Protein AF-A0A0P8CI02-F1 (afdb_monomer)

Radius of gyration: 18.53 Å; Cα contacts (8 Å, |Δi|>4): 126; chains: 1; bounding box: 58×25×42 Å

pLDDT: mean 73.75, std 12.52, range [44.66, 88.44]

Foldseek 3Di:
DLEPPQQPPQDPVPRHRPADLLRSLCVPPAPVVVVVLVCLVVDPADDDDDDDDTSVVVNVQLEEEAEYQADDPSNVVSNVVSVVVVCVVPVPHHYHYDYNDDPPPDP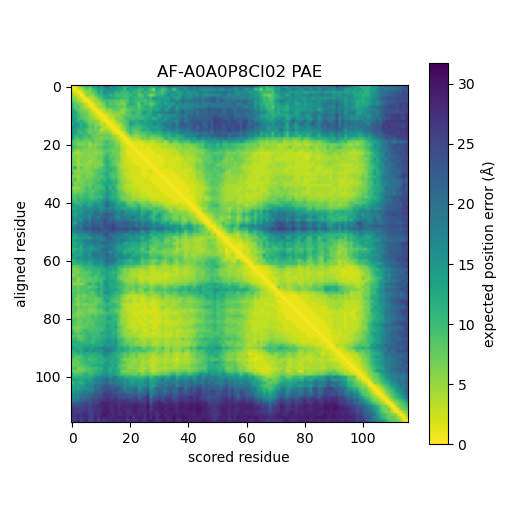PPPDDDDDD

Nearest PDB structures (foldseek):
  6xxy-assembly1_B  TM=5.209E-01  e=8.489E-01  Haemophilus influenzae Rd KW20
  3u1h-assembly1_B  TM=6.397E-01  e=1.457E+00  Bacillus sp. (in: firmicutes)
  3u1h-assembly1_A  TM=6.370E-01  e=1.784E+00  Bacillus sp. (in: firmicutes)
  1dpz-assembly1_B  TM=5.043E-01  e=9.717E-01  Thermus thermophilus HB8
  7ce3-assembly1_C  TM=5.414E-01  e=6.017E+00  Homo sapiens

Mean predicted aligned error: 11.39 Å

Sequence (116 aa):
NKSAAGLDKPNPRTGLPQQTPGDWALKQIYKKTKVRISALASAAGTTGTGKVPTIAQIRGFRQLRFLIDMDSPAIRAAVYA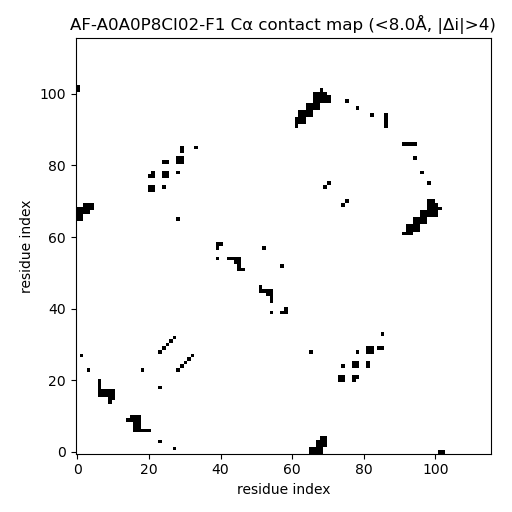EIAKLKTENPGWSFSADFGVTISLPPVRGDDPEQE

Solvent-accessible surface area (backbone atoms only — not comparable to full-atom values): 7147 Å² total; per-residue (Å²): 128,49,80,55,80,66,40,85,44,50,32,93,90,73,71,42,57,76,46,52,52,53,58,47,23,45,50,64,52,37,52,48,44,54,52,50,54,52,47,60,72,67,56,88,76,74,87,73,97,68,95,66,74,51,61,74,58,52,70,64,60,40,67,46,76,45,45,23,43,56,75,42,74,62,41,52,53,30,40,52,55,36,48,52,54,49,36,72,78,33,79,83,43,49,79,46,78,48,61,53,48,72,83,74,72,73,76,79,81,74,82,83,77,81,88,129

Organism: NCBI:txid1392998

Structure (mmCIF, N/CA/C/O backbone):
data_AF-A0A0P8CI02-F1
#
_entry.id   AF-A0A0P8CI02-F1
#
loop_
_atom_site.group_PDB
_atom_site.id
_atom_site.type_symbol
_atom_site.label_atom_id
_atom_site.label_alt_id
_atom_site.label_comp_id
_atom_site.label_asym_id
_atom_site.label_entity_id
_atom_site.label_seq_id
_atom_site.pdbx_PDB_ins_code
_atom_site.Cartn_x
_atom_site.Cartn_y
_atom_site.Cartn_z
_atom_site.occupancy
_atom_site.B_iso_or_equiv
_atom_site.auth_seq_id
_atom_site.auth_comp_id
_atom_site.auth_asym_id
_atom_site.auth_atom_id
_atom_site.pdbx_PDB_model_num
ATOM 1 N N . ASN A 1 1 ? -8.838 -2.814 -7.326 1.00 54.34 1 ASN A N 1
ATOM 2 C CA . ASN A 1 1 ? -7.631 -3.444 -7.896 1.00 54.34 1 ASN A CA 1
ATOM 3 C C . ASN A 1 1 ? -6.509 -2.411 -7.960 1.00 54.34 1 ASN A C 1
ATOM 5 O O . ASN A 1 1 ? -6.818 -1.254 -8.237 1.00 54.34 1 ASN A O 1
ATOM 9 N N . LYS A 1 2 ? -5.252 -2.754 -7.647 1.00 59.62 2 LYS A N 1
ATOM 10 C CA . LYS A 1 2 ? -4.121 -1.848 -7.909 1.00 59.62 2 LYS A CA 1
ATOM 11 C C . LYS A 1 2 ? -3.603 -2.166 -9.303 1.00 59.62 2 LYS A C 1
ATOM 13 O O . LYS A 1 2 ? -2.954 -3.186 -9.467 1.00 59.62 2 LYS A O 1
ATOM 18 N N . SER A 1 3 ? -3.901 -1.297 -10.269 1.00 60.47 3 SER A N 1
ATOM 19 C CA . SER A 1 3 ? -3.378 -1.474 -11.620 1.00 60.47 3 SER A CA 1
ATOM 20 C C . SER A 1 3 ? -1.926 -0.991 -11.715 1.00 60.47 3 SER A C 1
ATOM 22 O O . SER A 1 3 ? -1.596 0.134 -11.320 1.00 60.47 3 SER A O 1
ATOM 24 N N . ALA A 1 4 ? -1.073 -1.883 -12.191 1.00 58.91 4 ALA A N 1
ATOM 25 C CA . ALA A 1 4 ? 0.297 -1.682 -12.636 1.00 58.91 4 ALA A CA 1
ATOM 26 C C . ALA A 1 4 ? 0.386 -1.736 -14.176 1.00 58.91 4 ALA A C 1
ATOM 28 O O . ALA A 1 4 ? 1.455 -1.500 -14.736 1.00 58.91 4 ALA A O 1
ATOM 29 N N . ALA A 1 5 ? -0.727 -2.003 -14.874 1.00 55.22 5 ALA A N 1
ATOM 30 C CA . ALA A 1 5 ? -0.799 -1.940 -16.327 1.00 55.22 5 ALA A CA 1
ATOM 31 C C . ALA A 1 5 ? -0.323 -0.576 -16.859 1.00 55.22 5 ALA A C 1
ATOM 33 O O . ALA A 1 5 ? -0.778 0.484 -16.425 1.00 55.22 5 ALA A O 1
ATOM 34 N N . GLY A 1 6 ? 0.591 -0.607 -17.832 1.00 56.34 6 GLY A N 1
ATOM 35 C CA . GLY A 1 6 ? 1.112 0.593 -18.488 1.00 56.34 6 GLY A CA 1
ATOM 36 C C . GLY A 1 6 ? 2.352 1.219 -17.847 1.00 56.34 6 GLY A C 1
ATOM 37 O O . GLY A 1 6 ? 2.770 2.269 -18.322 1.00 56.34 6 GLY A O 1
ATOM 38 N N . LEU A 1 7 ? 2.969 0.591 -16.836 1.00 59.88 7 LEU A N 1
ATOM 39 C CA . LEU A 1 7 ? 4.297 1.000 -16.345 1.00 59.88 7 LEU A CA 1
ATOM 40 C C . LEU A 1 7 ? 5.36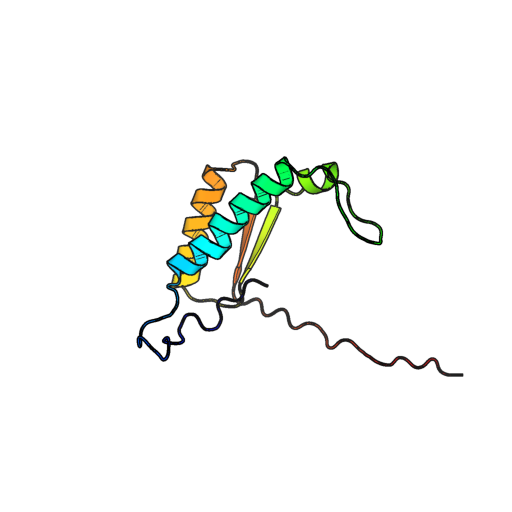8 0.957 -17.444 1.00 59.88 7 LEU A C 1
ATOM 42 O O . LEU A 1 7 ? 6.236 1.824 -17.490 1.00 59.88 7 LEU A O 1
ATOM 46 N N . ASP A 1 8 ? 5.246 0.003 -18.367 1.00 60.78 8 ASP A N 1
ATOM 47 C CA . ASP A 1 8 ? 6.161 -0.169 -19.497 1.00 60.78 8 ASP A CA 1
ATOM 48 C C . ASP A 1 8 ? 5.857 0.774 -20.674 1.00 60.78 8 ASP A C 1
ATOM 50 O O . ASP A 1 8 ? 6.564 0.747 -21.679 1.00 60.78 8 ASP A O 1
ATOM 54 N N . LYS A 1 9 ? 4.806 1.610 -20.591 1.00 60.94 9 LYS A N 1
ATOM 55 C CA . LYS A 1 9 ? 4.515 2.593 -21.642 1.00 60.94 9 LYS A CA 1
ATOM 56 C C . LYS A 1 9 ? 5.478 3.778 -21.501 1.00 60.94 9 LYS A C 1
ATOM 58 O O . LYS A 1 9 ? 5.416 4.489 -20.491 1.00 60.94 9 LYS A O 1
ATOM 63 N N . PRO A 1 10 ? 6.350 4.029 -22.494 1.00 58.75 10 PRO A N 1
ATOM 64 C CA . PRO A 1 10 ? 7.217 5.193 -22.468 1.00 58.75 10 PRO A CA 1
ATOM 65 C C . PRO A 1 10 ? 6.374 6.465 -22.576 1.00 58.75 10 PRO A C 1
ATOM 67 O O . PRO A 1 10 ? 5.416 6.540 -23.349 1.00 58.75 10 PRO A O 1
ATOM 70 N N . ASN A 1 11 ? 6.724 7.478 -21.787 1.00 57.84 11 ASN A N 1
ATOM 71 C CA . ASN A 1 11 ? 6.086 8.782 -21.862 1.00 57.84 11 ASN A CA 1
ATOM 72 C C . ASN A 1 11 ? 6.357 9.387 -23.254 1.00 57.84 11 ASN A C 1
ATOM 74 O O . ASN A 1 11 ? 7.528 9.556 -23.610 1.00 57.84 11 ASN A O 1
ATOM 78 N N . PRO A 1 12 ? 5.319 9.772 -24.022 1.00 59.47 12 PRO A N 1
ATOM 79 C CA . PRO A 1 12 ? 5.479 10.273 -25.389 1.00 59.47 12 PRO A CA 1
ATOM 80 C C . PRO A 1 12 ? 6.334 11.546 -25.485 1.00 59.47 12 PRO A C 1
ATOM 82 O O . PRO A 1 12 ? 6.822 11.876 -26.559 1.00 59.47 12 PRO A O 1
ATOM 85 N N . ARG A 1 13 ? 6.542 12.259 -24.370 1.00 58.66 13 ARG A N 1
ATOM 86 C CA . ARG A 1 13 ? 7.355 13.480 -24.303 1.00 58.66 13 ARG A CA 1
ATOM 87 C C . ARG A 1 13 ? 8.818 13.249 -23.926 1.00 58.66 13 ARG A C 1
ATOM 89 O O . ARG A 1 13 ? 9.636 14.117 -24.202 1.00 58.66 13 ARG A O 1
ATOM 96 N N . THR A 1 14 ? 9.145 12.152 -23.240 1.00 65.06 14 THR A N 1
ATOM 97 C CA . THR A 1 14 ? 10.496 11.922 -22.685 1.00 65.06 14 THR A CA 1
ATOM 98 C C . THR A 1 14 ? 11.123 10.595 -23.102 1.00 65.06 14 THR A C 1
ATOM 100 O O . THR A 1 14 ? 12.303 10.393 -22.841 1.00 65.06 14 THR A O 1
ATOM 103 N N . GLY A 1 15 ? 10.366 9.677 -23.714 1.00 60.22 15 GLY A N 1
ATOM 104 C CA . GLY A 1 15 ? 10.846 8.357 -24.145 1.00 60.22 15 GLY A CA 1
ATOM 105 C C . GLY A 1 15 ? 11.177 7.385 -23.005 1.00 60.22 15 GLY A C 1
ATOM 106 O O . GLY A 1 15 ? 11.516 6.235 -23.264 1.00 60.22 15 GLY A O 1
ATOM 107 N N . LEU A 1 16 ? 11.061 7.820 -21.748 1.00 59.66 16 LEU A N 1
ATOM 108 C CA . LEU A 1 16 ? 11.354 7.027 -20.555 1.00 59.66 16 LEU A CA 1
ATOM 109 C C . LEU A 1 16 ? 10.069 6.435 -19.956 1.00 59.66 16 LEU A C 1
ATOM 111 O O . LEU A 1 16 ? 8.999 7.039 -20.110 1.00 59.66 16 LEU A O 1
ATOM 115 N N . PRO A 1 17 ? 10.149 5.302 -19.229 1.00 62.03 17 PRO A N 1
ATOM 116 C CA . PRO A 1 17 ? 9.021 4.789 -18.460 1.00 62.03 17 PRO A CA 1
ATOM 117 C C . PRO A 1 17 ? 8.525 5.872 -17.502 1.00 62.03 17 PRO A C 1
ATOM 119 O O . PRO A 1 17 ? 9.315 6.479 -16.777 1.00 62.03 17 PRO A O 1
ATOM 122 N N . GLN A 1 18 ? 7.217 6.132 -17.486 1.00 64.75 18 GLN A N 1
ATOM 123 C CA . GLN A 1 18 ? 6.658 7.204 -16.657 1.00 64.75 18 GLN A CA 1
ATOM 124 C C . GLN A 1 18 ? 6.807 6.928 -15.150 1.00 64.75 18 GLN A C 1
ATOM 126 O O . GLN A 1 18 ? 6.755 7.856 -14.341 1.00 64.75 18 GLN A O 1
ATOM 131 N N . GLN A 1 19 ? 6.993 5.662 -14.768 1.00 72.06 19 GLN A N 1
ATOM 132 C CA . GLN A 1 19 ? 7.243 5.243 -13.396 1.00 72.06 19 GLN A CA 1
ATOM 133 C C . GLN A 1 19 ? 7.963 3.885 -13.383 1.00 72.06 19 GLN A C 1
ATOM 135 O O . GLN A 1 19 ? 7.597 2.988 -14.136 1.00 72.06 19 GLN A O 1
ATOM 140 N N . THR A 1 20 ? 8.967 3.713 -12.517 1.00 80.25 20 THR A N 1
ATOM 141 C CA . THR A 1 20 ? 9.632 2.411 -12.347 1.00 80.25 20 THR A CA 1
ATOM 142 C C . THR A 1 20 ? 8.776 1.453 -11.501 1.00 80.25 20 THR A C 1
ATOM 144 O O . THR A 1 20 ? 7.972 1.906 -10.677 1.00 80.25 20 THR A O 1
ATOM 147 N N . PRO A 1 21 ? 8.968 0.126 -11.617 1.00 78.19 21 PRO A N 1
ATOM 148 C CA . PRO A 1 21 ? 8.341 -0.851 -10.724 1.00 78.19 21 PRO A CA 1
ATOM 149 C C . PRO A 1 21 ? 8.544 -0.547 -9.232 1.00 78.19 21 PRO A C 1
ATOM 151 O O . PRO A 1 21 ? 7.613 -0.673 -8.433 1.00 78.19 21 PRO A O 1
ATOM 154 N N . GLY A 1 22 ? 9.745 -0.082 -8.866 1.00 79.62 22 GLY A N 1
ATOM 155 C CA . GLY A 1 22 ? 10.084 0.333 -7.505 1.00 79.62 22 GLY A CA 1
ATOM 156 C C . GLY A 1 22 ? 9.292 1.558 -7.048 1.00 79.62 22 GLY A C 1
ATOM 157 O O . GLY A 1 22 ? 8.676 1.533 -5.983 1.00 79.62 22 GLY A O 1
ATOM 158 N N . ASP A 1 23 ? 9.225 2.603 -7.875 1.00 82.00 23 ASP A N 1
ATOM 159 C CA . ASP A 1 23 ? 8.463 3.818 -7.564 1.00 82.00 23 ASP A CA 1
ATOM 160 C C . ASP A 1 23 ? 6.963 3.549 -7.448 1.00 82.00 23 ASP A C 1
ATOM 162 O O . ASP A 1 23 ? 6.264 4.143 -6.616 1.00 82.00 23 ASP A O 1
ATOM 166 N N . TRP A 1 24 ? 6.447 2.653 -8.290 1.00 84.81 24 TRP A N 1
ATOM 167 C CA . TRP A 1 24 ? 5.061 2.218 -8.214 1.00 84.81 24 TRP A CA 1
ATOM 168 C C . TRP A 1 24 ? 4.796 1.476 -6.907 1.00 84.81 24 TRP A C 1
ATOM 170 O O . TRP A 1 24 ? 3.851 1.836 -6.198 1.00 84.81 24 TRP A O 1
ATOM 180 N N . ALA A 1 25 ? 5.650 0.516 -6.535 1.00 83.88 25 ALA A N 1
ATOM 181 C CA . ALA A 1 25 ? 5.518 -0.231 -5.287 1.00 83.88 25 ALA A CA 1
ATOM 182 C C . ALA A 1 25 ? 5.608 0.698 -4.066 1.00 83.88 25 ALA A C 1
ATOM 184 O O . ALA A 1 25 ? 4.729 0.664 -3.204 1.00 83.88 25 ALA A O 1
ATOM 185 N N . LEU A 1 26 ? 6.576 1.616 -4.034 1.00 82.81 26 LEU A N 1
ATOM 186 C CA . LEU A 1 26 ? 6.712 2.610 -2.968 1.00 82.81 26 LEU A CA 1
ATOM 187 C C . LEU A 1 26 ? 5.441 3.459 -2.823 1.00 82.81 26 LEU A C 1
ATOM 189 O O . LEU A 1 26 ? 4.934 3.680 -1.720 1.00 82.81 26 LEU A O 1
ATOM 193 N N . LYS A 1 27 ? 4.893 3.951 -3.939 1.00 84.69 27 LYS A N 1
ATOM 194 C CA . LYS A 1 27 ? 3.706 4.814 -3.918 1.00 84.69 27 LYS A CA 1
ATOM 195 C C . LYS A 1 27 ? 2.446 4.036 -3.546 1.00 84.69 27 LYS A C 1
ATOM 197 O O . LYS A 1 27 ? 1.641 4.506 -2.739 1.00 84.69 27 LYS A O 1
ATOM 202 N N . GLN A 1 28 ? 2.240 2.872 -4.155 1.00 84.25 28 GLN A N 1
ATOM 203 C CA . GLN A 1 28 ? 0.994 2.125 -4.036 1.00 84.25 28 GLN A CA 1
ATOM 204 C C . GLN A 1 28 ? 0.957 1.234 -2.802 1.00 84.25 28 GLN A C 1
ATOM 206 O O . GLN A 1 28 ? -0.106 1.138 -2.190 1.00 84.25 28 GLN A O 1
ATOM 211 N N . ILE A 1 29 ? 2.061 0.586 -2.451 1.00 87.56 29 ILE A N 1
ATOM 212 C CA . ILE A 1 29 ? 2.139 -0.319 -1.308 1.00 87.56 29 ILE A CA 1
ATOM 213 C C . ILE A 1 29 ? 2.498 0.489 -0.074 1.00 87.56 29 ILE A C 1
ATOM 215 O O . ILE A 1 29 ? 1.643 0.657 0.785 1.00 87.56 29 ILE A O 1
ATOM 219 N N . TYR A 1 30 ? 3.684 1.086 -0.005 1.00 87.12 30 TYR A N 1
ATOM 220 C CA . TYR A 1 30 ? 4.155 1.706 1.233 1.00 87.12 30 TYR A CA 1
ATOM 221 C C . TYR A 1 30 ? 3.414 3.004 1.593 1.00 87.12 30 TYR A C 1
ATOM 223 O O . TYR A 1 30 ? 2.671 3.043 2.578 1.00 87.12 30 TYR A O 1
ATOM 231 N N . LYS A 1 31 ? 3.530 4.060 0.772 1.00 87.56 31 LYS A N 1
ATOM 232 C CA . LYS A 1 31 ? 2.992 5.399 1.099 1.00 87.56 31 LYS A CA 1
ATOM 233 C C . LYS A 1 31 ? 1.483 5.381 1.341 1.00 87.56 31 LYS A C 1
ATOM 235 O O . LYS A 1 31 ? 1.010 5.882 2.358 1.00 87.56 31 LYS A O 1
ATOM 240 N N . LYS A 1 32 ? 0.710 4.776 0.431 1.00 86.25 32 LYS A N 1
ATOM 241 C CA . LYS A 1 32 ? -0.752 4.685 0.586 1.00 86.25 32 LYS A CA 1
ATOM 242 C C . LYS A 1 32 ? -1.164 3.865 1.803 1.00 86.25 32 LYS A C 1
ATOM 244 O O . LYS A 1 32 ? -2.148 4.217 2.447 1.00 86.25 32 LYS A O 1
ATOM 249 N N . THR A 1 33 ? -0.453 2.785 2.113 1.00 86.12 33 THR A N 1
ATOM 250 C CA . THR A 1 33 ? -0.791 1.957 3.276 1.00 86.12 33 THR A CA 1
ATOM 251 C C . THR A 1 33 ? -0.504 2.694 4.571 1.00 86.12 33 THR A C 1
ATOM 253 O O . THR A 1 33 ? -1.371 2.727 5.435 1.00 86.12 33 THR A O 1
ATOM 256 N N . LYS A 1 34 ? 0.626 3.400 4.665 1.00 86.69 34 LYS A N 1
ATOM 257 C CA . LYS A 1 34 ? 0.946 4.254 5.814 1.00 86.69 34 LYS A CA 1
ATOM 258 C C . LYS A 1 34 ? -0.129 5.314 6.069 1.00 86.69 34 LYS A C 1
ATOM 260 O O . LYS A 1 34 ? -0.598 5.458 7.195 1.00 86.69 34 LYS A O 1
ATOM 265 N N . VAL A 1 35 ? -0.584 5.993 5.013 1.00 86.50 35 VAL A N 1
ATOM 266 C CA . VAL A 1 35 ? -1.684 6.969 5.109 1.00 86.50 35 VAL A CA 1
ATOM 267 C C . VAL A 1 35 ? -2.983 6.304 5.567 1.00 86.50 35 VAL A C 1
ATOM 269 O O . VAL A 1 35 ? -3.658 6.846 6.432 1.00 86.50 35 VAL A O 1
ATOM 272 N N . ARG A 1 36 ? -3.326 5.120 5.044 1.00 83.81 36 ARG A N 1
ATOM 273 C CA . ARG A 1 36 ? -4.539 4.385 5.448 1.00 83.81 36 ARG A CA 1
ATOM 274 C C . ARG A 1 36 ? -4.499 3.932 6.904 1.00 83.81 36 ARG A C 1
ATOM 276 O O . ARG A 1 36 ? -5.505 4.067 7.587 1.00 83.81 36 ARG A O 1
ATOM 283 N N . ILE A 1 37 ? -3.363 3.416 7.372 1.00 84.19 37 ILE A N 1
ATOM 284 C CA . ILE A 1 37 ? -3.181 2.997 8.769 1.00 84.19 37 ILE A CA 1
ATOM 285 C C . ILE A 1 37 ? -3.323 4.210 9.695 1.00 84.19 37 ILE A C 1
ATOM 287 O O . ILE A 1 37 ? -4.078 4.152 10.662 1.00 84.19 37 ILE A O 1
ATOM 291 N N . SER A 1 38 ? -2.669 5.327 9.360 1.00 84.31 38 SER A N 1
ATOM 292 C CA . SER A 1 38 ? -2.787 6.581 10.114 1.00 84.31 38 SER A CA 1
ATOM 293 C C . SER A 1 38 ? -4.226 7.110 10.129 1.00 84.31 38 SER A C 1
ATOM 295 O O . SER A 1 38 ? -4.770 7.396 11.193 1.00 84.31 38 SER A O 1
ATOM 297 N N . ALA A 1 39 ? -4.889 7.144 8.969 1.00 83.62 39 ALA A N 1
ATOM 298 C CA . ALA A 1 39 ? -6.281 7.567 8.856 1.00 83.62 39 ALA A CA 1
ATO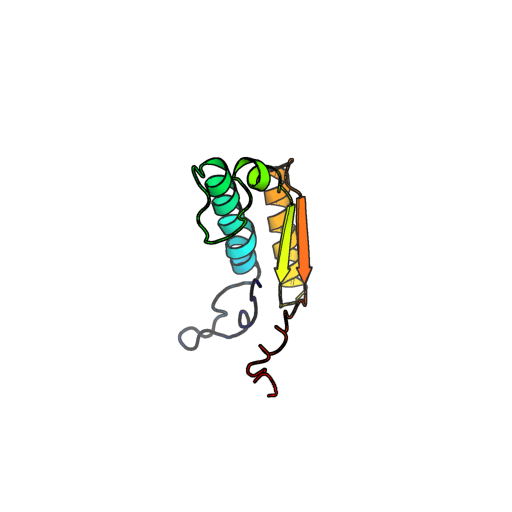M 299 C C . ALA A 1 39 ? -7.235 6.656 9.642 1.00 83.62 39 ALA A C 1
ATOM 301 O O . ALA A 1 39 ? -8.192 7.138 10.234 1.00 83.62 39 ALA A O 1
ATOM 302 N N . LEU A 1 40 ? -6.980 5.345 9.689 1.00 82.12 40 LEU A N 1
ATOM 303 C CA . LEU A 1 40 ? -7.787 4.418 10.483 1.00 82.12 40 LEU A CA 1
ATOM 304 C C . LEU A 1 40 ? -7.598 4.635 11.994 1.00 82.12 40 LEU A C 1
ATOM 306 O O . LEU A 1 40 ? -8.549 4.491 12.769 1.00 82.12 40 LEU A O 1
ATOM 310 N N . ALA A 1 41 ? -6.383 4.995 12.413 1.00 78.56 41 ALA A N 1
ATOM 311 C CA . ALA A 1 41 ? -6.092 5.338 13.799 1.00 78.56 41 ALA A CA 1
ATOM 312 C C . ALA A 1 41 ? -6.796 6.637 14.226 1.00 78.56 41 ALA A C 1
ATOM 314 O O . ALA A 1 41 ? -7.322 6.699 15.336 1.00 78.56 41 ALA A O 1
ATOM 315 N N . SER A 1 42 ? -6.864 7.641 13.345 1.00 81.06 42 SER A N 1
ATOM 316 C CA . SER A 1 42 ? -7.496 8.939 13.624 1.00 81.06 42 SER A CA 1
ATOM 317 C C . SER A 1 42 ? -8.983 9.029 13.256 1.00 81.06 42 SER A C 1
ATOM 319 O O . SER A 1 42 ? -9.628 10.022 13.588 1.00 81.06 42 SER A O 1
ATOM 321 N N . ALA A 1 43 ? -9.553 8.015 12.597 1.00 79.31 43 ALA A N 1
ATOM 322 C CA . ALA A 1 43 ? -10.951 8.023 12.175 1.00 79.31 43 ALA A CA 1
ATOM 323 C C . ALA A 1 43 ? -11.912 8.168 13.368 1.00 79.31 43 ALA A C 1
ATOM 325 O O . ALA A 1 43 ? -11.843 7.390 14.324 1.00 79.31 43 ALA A O 1
ATOM 326 N N . ALA A 1 44 ? -12.827 9.139 13.261 1.00 73.75 44 ALA A N 1
ATOM 327 C CA . ALA A 1 44 ? -13.850 9.460 14.262 1.00 73.75 44 ALA A CA 1
ATOM 328 C C . ALA A 1 44 ? -15.251 8.918 13.914 1.00 73.75 44 ALA A C 1
ATOM 330 O O . ALA A 1 44 ? -16.068 8.713 14.806 1.00 73.75 44 ALA A O 1
ATOM 331 N N . GLY A 1 45 ? -15.521 8.641 12.632 1.00 74.25 45 GLY A N 1
ATOM 332 C CA . GLY A 1 45 ? -16.760 8.019 12.153 1.00 74.25 45 GLY A CA 1
ATOM 333 C C . GLY A 1 45 ? -16.545 7.121 10.930 1.00 74.25 45 GLY A C 1
ATOM 334 O O . GLY A 1 45 ? -15.498 7.167 10.283 1.00 74.25 45 GLY A O 1
ATOM 335 N N . THR A 1 46 ? -17.561 6.331 10.593 1.00 73.62 46 THR A N 1
ATOM 336 C CA . THR A 1 46 ? -17.720 5.662 9.290 1.00 73.62 46 THR A CA 1
ATOM 337 C C . THR A 1 46 ? -18.918 6.268 8.582 1.00 73.62 46 THR A C 1
ATOM 339 O O . THR A 1 46 ? -19.958 6.453 9.210 1.00 73.62 46 THR A O 1
ATOM 342 N N . THR A 1 47 ? -18.801 6.556 7.289 1.00 69.69 47 THR A N 1
ATOM 343 C CA . THR A 1 47 ? -19.903 7.086 6.479 1.00 69.69 47 THR A CA 1
ATOM 344 C C . THR A 1 47 ? -20.337 6.042 5.448 1.00 69.69 47 THR A C 1
ATOM 346 O O . THR A 1 47 ? -19.500 5.357 4.861 1.00 69.69 47 THR A O 1
ATOM 349 N N . GLY A 1 48 ? -21.646 5.876 5.253 1.00 67.38 48 GLY A N 1
ATOM 350 C CA . GLY A 1 48 ? -22.213 4.944 4.276 1.00 67.38 48 GLY A CA 1
ATOM 351 C C . GLY A 1 48 ? -23.687 4.651 4.550 1.00 67.38 48 GLY A C 1
ATOM 352 O O . GLY A 1 48 ? -24.096 4.541 5.704 1.00 67.38 48 GLY A O 1
ATOM 353 N N . THR A 1 49 ? -24.490 4.539 3.496 1.00 55.38 49 THR A N 1
ATOM 354 C CA . THR A 1 49 ? -25.900 4.143 3.577 1.00 55.38 49 THR A CA 1
ATOM 355 C C . THR A 1 49 ? -25.986 2.613 3.609 1.00 55.38 49 THR A C 1
ATOM 357 O O . THR A 1 49 ? -25.752 1.947 2.606 1.00 55.38 49 THR A O 1
ATOM 360 N N . GLY A 1 50 ? -26.252 2.031 4.785 1.00 70.50 50 GLY A N 1
ATOM 361 C CA . GLY A 1 50 ? -26.407 0.580 4.964 1.00 70.50 50 GLY A CA 1
ATOM 362 C C . GLY A 1 50 ? -25.809 0.047 6.269 1.00 70.50 50 GLY A C 1
ATOM 363 O O . GLY A 1 50 ? -25.468 0.807 7.173 1.00 70.50 50 GLY A O 1
ATOM 364 N N . LYS A 1 51 ? -25.662 -1.282 6.371 1.00 72.19 51 LYS A N 1
ATOM 365 C CA . LYS A 1 51 ? -25.024 -1.960 7.514 1.00 72.19 51 LYS A CA 1
ATOM 366 C C . LYS A 1 51 ? -23.499 -1.812 7.427 1.00 72.19 51 LYS A C 1
ATOM 368 O O . LYS A 1 51 ? -22.790 -2.747 7.064 1.00 72.19 51 LYS A O 1
ATOM 373 N N . VAL A 1 52 ? -23.001 -0.609 7.704 1.00 72.81 52 VAL A N 1
ATOM 374 C CA . VAL A 1 52 ? -21.563 -0.313 7.753 1.00 72.81 52 VAL A CA 1
ATOM 375 C C . VAL A 1 52 ? -20.955 -0.798 9.076 1.00 72.81 52 VAL A C 1
ATOM 377 O O . VAL A 1 52 ? -21.533 -0.557 10.137 1.00 72.81 52 VAL A O 1
ATOM 380 N N . PRO A 1 53 ? -19.799 -1.484 9.047 1.00 72.69 53 PRO A N 1
ATOM 381 C CA . PRO A 1 53 ? -19.095 -1.868 10.264 1.00 72.69 53 PRO A CA 1
ATOM 382 C C . PRO A 1 53 ? -18.620 -0.631 11.031 1.00 72.69 53 PRO A C 1
ATOM 384 O O . PRO A 1 53 ? -18.216 0.368 10.442 1.00 72.69 53 PRO A O 1
ATOM 387 N N . THR A 1 54 ? -18.642 -0.711 12.359 1.00 79.81 54 THR A N 1
ATOM 388 C CA . THR A 1 54 ? -18.183 0.368 13.248 1.00 79.81 54 THR A CA 1
ATOM 389 C C . THR A 1 54 ? -16.667 0.555 13.177 1.00 79.81 54 THR A C 1
ATOM 391 O O . THR A 1 54 ? -15.928 -0.381 12.869 1.00 79.81 54 THR A O 1
ATOM 394 N N . ILE A 1 55 ? -16.156 1.733 13.557 1.00 76.56 55 ILE A N 1
ATOM 395 C CA . ILE A 1 55 ? -14.701 1.975 13.617 1.00 76.56 55 ILE A CA 1
ATOM 396 C C . ILE A 1 55 ? -13.983 0.952 14.497 1.00 76.56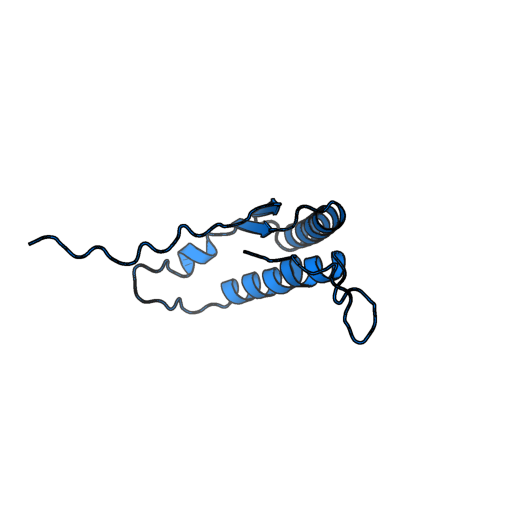 55 ILE A C 1
ATOM 398 O O . ILE A 1 55 ? -12.896 0.508 14.138 1.00 76.56 55 ILE A O 1
ATOM 402 N N . ALA A 1 56 ? -14.577 0.555 15.625 1.00 75.62 56 ALA A N 1
ATOM 403 C CA . ALA A 1 56 ? -13.992 -0.449 16.510 1.00 75.62 56 ALA A CA 1
ATOM 404 C C . ALA A 1 56 ? -13.792 -1.792 15.787 1.00 75.62 56 ALA A C 1
ATOM 406 O O . ALA A 1 56 ? -12.725 -2.395 15.894 1.00 75.62 56 ALA A O 1
ATOM 407 N N . GLN A 1 57 ? -14.772 -2.212 14.981 1.00 77.31 57 GLN A N 1
ATOM 408 C CA . GLN A 1 57 ? -14.665 -3.410 14.146 1.00 77.31 57 GLN A CA 1
ATOM 409 C C . GLN A 1 57 ? -13.624 -3.231 13.037 1.00 77.31 57 GLN A C 1
ATOM 411 O O . GLN A 1 57 ? -12.811 -4.126 12.813 1.00 77.31 57 GLN A O 1
ATOM 416 N N . ILE A 1 58 ? -13.579 -2.062 12.387 1.00 75.81 58 ILE A N 1
ATOM 417 C CA . ILE A 1 58 ? -12.618 -1.812 11.304 1.00 75.81 58 ILE A CA 1
ATOM 418 C C . ILE A 1 58 ? -11.176 -1.762 11.821 1.00 75.81 58 ILE A C 1
ATOM 420 O O . ILE A 1 58 ? -10.279 -2.306 11.185 1.00 75.81 58 ILE A O 1
ATOM 424 N N . ARG A 1 59 ? -10.943 -1.196 13.011 1.00 75.94 59 ARG A N 1
ATOM 425 C CA . ARG A 1 59 ? -9.635 -1.223 13.693 1.00 75.94 59 ARG A CA 1
ATOM 426 C C . ARG A 1 59 ? -9.183 -2.642 14.060 1.00 75.94 59 ARG A C 1
ATOM 428 O O . ARG A 1 59 ? -7.984 -2.870 14.233 1.00 75.94 59 ARG A O 1
ATOM 435 N N . GLY A 1 60 ? -10.118 -3.588 14.162 1.00 76.62 60 GLY A N 1
ATOM 436 C CA . GLY A 1 60 ? -9.833 -5.015 14.303 1.00 76.62 60 GLY A CA 1
ATOM 437 C C . GLY A 1 60 ? -9.300 -5.658 13.017 1.00 76.62 60 GLY A C 1
ATOM 438 O O . GLY A 1 60 ? -8.513 -6.601 13.089 1.00 76.6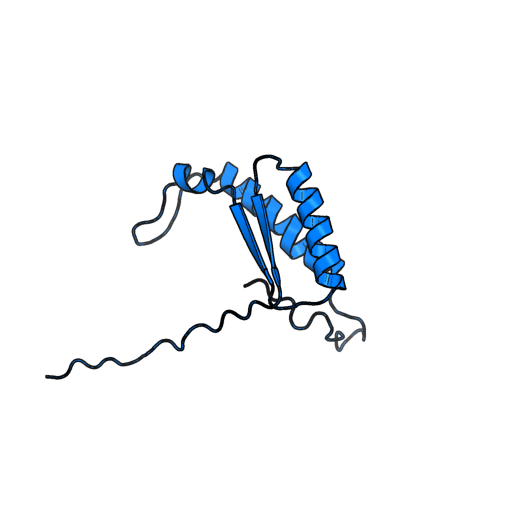2 60 GLY A O 1
ATOM 439 N N . PHE A 1 61 ? -9.644 -5.123 11.838 1.00 72.50 61 PHE A N 1
ATOM 440 C CA . PHE A 1 61 ? -9.111 -5.600 10.561 1.00 72.50 61 PHE A CA 1
ATOM 441 C C . PHE A 1 61 ? -7.690 -5.085 10.342 1.00 72.50 61 PHE A C 1
ATOM 443 O O . PHE A 1 61 ? -7.445 -4.076 9.686 1.00 72.50 61 PHE A O 1
ATOM 450 N N . ARG A 1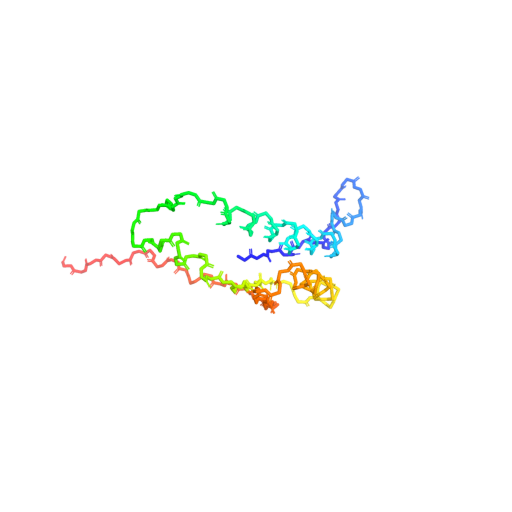 62 ? -6.724 -5.835 10.866 1.00 81.25 62 ARG A N 1
ATOM 451 C CA . ARG A 1 62 ? -5.294 -5.595 10.631 1.00 81.25 62 ARG A CA 1
ATOM 452 C C . ARG A 1 62 ? -4.748 -6.406 9.458 1.00 81.25 62 ARG A C 1
ATOM 454 O O . ARG A 1 62 ? -3.545 -6.614 9.362 1.00 81.25 62 ARG A O 1
ATOM 461 N N . GLN A 1 63 ? -5.619 -6.907 8.584 1.00 84.31 63 GLN A N 1
ATOM 462 C CA . GLN A 1 63 ? -5.231 -7.689 7.413 1.00 84.31 63 GLN A CA 1
ATOM 463 C C . GLN A 1 63 ? -5.458 -6.882 6.135 1.00 84.31 63 GLN A C 1
ATOM 465 O O . GLN A 1 63 ? -6.564 -6.422 5.864 1.00 84.31 63 GLN A O 1
ATOM 470 N N . LEU A 1 64 ? -4.407 -6.722 5.335 1.00 83.50 64 LEU A N 1
ATOM 471 C CA . LEU A 1 64 ? -4.445 -6.035 4.052 1.00 83.50 64 LEU A CA 1
ATOM 472 C C . LEU A 1 64 ? -3.972 -6.978 2.952 1.00 83.50 64 LEU A C 1
ATOM 474 O O . LEU A 1 64 ? -2.841 -7.462 2.969 1.00 83.50 64 LEU A O 1
ATOM 478 N N . ARG A 1 65 ? -4.847 -7.210 1.975 1.00 84.00 65 ARG A N 1
ATOM 479 C CA . ARG A 1 65 ? -4.547 -7.985 0.773 1.00 84.00 65 ARG A CA 1
ATOM 480 C C . ARG A 1 65 ? -4.389 -7.039 -0.415 1.00 84.00 65 ARG A C 1
ATOM 482 O O . ARG A 1 65 ? -5.305 -6.291 -0.758 1.00 84.00 65 ARG A O 1
ATOM 489 N N . PHE A 1 66 ? -3.214 -7.046 -1.027 1.00 83.62 66 PHE A N 1
ATOM 490 C CA . PHE A 1 66 ? -2.894 -6.277 -2.219 1.00 83.62 66 PHE A CA 1
ATOM 491 C C . PHE A 1 66 ? -3.143 -7.138 -3.452 1.00 83.62 66 PHE A C 1
ATOM 493 O O . PHE A 1 66 ? -2.369 -8.037 -3.744 1.00 83.62 66 PHE A O 1
ATOM 500 N N . LEU A 1 67 ? -4.226 -6.849 -4.168 1.00 82.12 67 LEU A N 1
ATOM 501 C CA . LEU A 1 67 ? -4.497 -7.447 -5.473 1.00 82.12 67 LEU A CA 1
ATOM 502 C C . LEU A 1 67 ? -3.811 -6.595 -6.541 1.00 82.12 67 LEU A C 1
ATOM 504 O O . LEU A 1 67 ? -4.073 -5.385 -6.616 1.00 82.12 67 LEU A O 1
ATOM 508 N N . ILE A 1 68 ? -2.913 -7.219 -7.294 1.00 81.94 68 ILE A N 1
ATOM 509 C CA . ILE A 1 68 ? -2.094 -6.605 -8.335 1.00 81.94 68 ILE A CA 1
ATOM 510 C C . ILE A 1 68 ? -2.393 -7.341 -9.643 1.00 81.94 68 ILE A C 1
ATOM 512 O O . ILE A 1 68 ? -2.368 -8.568 -9.695 1.00 81.94 68 ILE A O 1
ATOM 516 N N . ASP A 1 69 ? -2.702 -6.590 -10.694 1.00 77.81 69 ASP A N 1
ATOM 517 C CA . ASP A 1 69 ? -2.997 -7.110 -12.035 1.00 77.81 69 ASP A CA 1
ATOM 518 C C . ASP A 1 69 ? -1.742 -7.619 -12.762 1.00 77.81 69 ASP A C 1
ATOM 520 O O . ASP A 1 69 ? -1.811 -8.601 -13.492 1.00 77.81 69 ASP A O 1
ATOM 524 N N . MET A 1 70 ? -0.592 -6.981 -12.546 1.00 74.81 70 MET A N 1
ATOM 525 C CA . MET A 1 70 ? 0.676 -7.335 -13.188 1.00 74.81 70 MET A CA 1
ATOM 526 C C . MET A 1 70 ? 1.457 -8.383 -12.382 1.00 74.81 70 MET A C 1
ATOM 528 O O . MET A 1 70 ? 1.795 -8.153 -11.220 1.00 74.81 70 MET A O 1
ATOM 532 N N . ASP A 1 71 ? 1.813 -9.498 -13.023 1.00 77.62 71 ASP A N 1
ATOM 533 C CA . ASP A 1 71 ? 2.724 -10.515 -12.479 1.00 77.62 71 ASP A CA 1
ATOM 534 C C . ASP A 1 71 ? 4.095 -10.427 -13.165 1.00 77.62 71 ASP A C 1
ATOM 536 O O . ASP A 1 71 ? 4.439 -11.205 -14.049 1.00 77.62 71 ASP A O 1
ATOM 540 N N . SER A 1 72 ? 4.866 -9.400 -12.800 1.00 80.06 72 SER A N 1
ATOM 541 C CA . SER A 1 72 ? 6.254 -9.239 -13.247 1.00 80.06 72 SER A CA 1
ATOM 542 C C . SER A 1 72 ? 7.208 -9.499 -12.079 1.00 80.06 72 SER A C 1
ATOM 544 O O . SER A 1 72 ? 6.960 -8.989 -10.979 1.00 80.06 72 SER A O 1
ATOM 546 N N . PRO A 1 73 ? 8.330 -10.221 -12.279 1.00 81.19 73 PRO A N 1
ATOM 547 C CA . PRO A 1 73 ? 9.290 -10.501 -11.211 1.00 81.19 73 PRO A CA 1
ATOM 548 C C . PRO A 1 73 ? 9.865 -9.222 -10.584 1.00 81.19 73 PRO A C 1
ATOM 550 O O . PRO A 1 73 ? 10.077 -9.179 -9.371 1.00 81.19 73 PRO A O 1
ATOM 553 N N . ALA A 1 74 ? 10.035 -8.150 -11.367 1.00 81.50 74 ALA A N 1
ATOM 554 C CA . ALA A 1 74 ? 10.501 -6.856 -10.866 1.00 81.50 74 ALA A CA 1
ATOM 555 C C . ALA A 1 74 ? 9.480 -6.194 -9.920 1.00 81.50 74 ALA A C 1
ATOM 557 O O . ALA A 1 74 ? 9.845 -5.691 -8.856 1.00 81.50 74 ALA A O 1
ATOM 558 N N . ILE A 1 75 ? 8.190 -6.238 -10.274 1.00 82.62 75 ILE A N 1
ATOM 559 C CA . ILE A 1 75 ? 7.098 -5.733 -9.426 1.00 82.62 75 ILE A CA 1
ATOM 560 C C . ILE A 1 75 ? 6.963 -6.587 -8.174 1.00 82.62 75 ILE A C 1
ATOM 562 O O . ILE A 1 75 ? 6.843 -6.047 -7.077 1.00 82.62 75 ILE A O 1
ATOM 566 N N . ARG A 1 76 ? 7.031 -7.912 -8.315 1.00 84.56 76 ARG A N 1
ATOM 567 C CA . ARG A 1 76 ? 6.944 -8.845 -7.194 1.00 84.56 76 ARG A CA 1
ATOM 568 C C . ARG A 1 76 ? 8.047 -8.580 -6.167 1.00 84.56 76 ARG A C 1
ATOM 570 O O . ARG A 1 76 ? 7.739 -8.419 -4.987 1.00 84.56 76 ARG A O 1
ATOM 577 N N . ALA A 1 77 ? 9.300 -8.453 -6.607 1.00 86.19 77 ALA A N 1
ATOM 578 C CA . ALA A 1 77 ? 10.426 -8.133 -5.730 1.00 86.19 77 ALA A CA 1
ATOM 579 C C . ALA A 1 77 ? 10.246 -6.776 -5.026 1.00 86.19 77 ALA A C 1
ATOM 581 O O . ALA A 1 77 ? 10.391 -6.690 -3.805 1.00 86.19 77 ALA A O 1
ATOM 582 N N . ALA A 1 78 ? 9.858 -5.734 -5.770 1.00 87.31 78 ALA A N 1
ATOM 583 C CA . ALA A 1 78 ? 9.620 -4.407 -5.208 1.00 87.31 78 ALA A CA 1
ATOM 584 C C . ALA A 1 78 ? 8.477 -4.409 -4.176 1.00 87.31 78 ALA A C 1
ATOM 586 O O . ALA A 1 78 ? 8.604 -3.841 -3.094 1.00 87.31 78 ALA A O 1
ATOM 587 N N . VAL A 1 79 ? 7.372 -5.097 -4.466 1.00 87.00 79 VAL A N 1
ATOM 588 C CA . VAL A 1 79 ? 6.222 -5.219 -3.560 1.00 87.00 79 VAL A CA 1
ATOM 589 C C . VAL A 1 79 ? 6.606 -5.962 -2.283 1.00 87.00 79 VAL A C 1
ATOM 591 O O . VAL A 1 79 ? 6.262 -5.496 -1.198 1.00 87.00 79 VAL A O 1
ATOM 594 N N . TYR A 1 80 ? 7.345 -7.072 -2.376 1.00 87.25 80 TYR A N 1
ATOM 595 C CA . TYR A 1 80 ? 7.802 -7.797 -1.187 1.00 87.25 80 TYR A CA 1
ATOM 596 C C . TYR A 1 80 ? 8.761 -6.969 -0.327 1.00 87.25 80 TYR A C 1
ATOM 598 O O . TYR A 1 80 ? 8.633 -6.998 0.898 1.00 87.25 80 TYR A O 1
ATOM 606 N N . ALA A 1 81 ? 9.657 -6.188 -0.938 1.00 88.44 81 ALA A N 1
ATOM 607 C CA . ALA A 1 81 ? 10.539 -5.280 -0.206 1.00 88.44 81 ALA A CA 1
ATOM 608 C C . ALA A 1 81 ? 9.745 -4.217 0.576 1.00 88.44 81 ALA A C 1
ATOM 610 O O . ALA A 1 81 ? 10.007 -3.980 1.756 1.00 88.44 81 ALA A O 1
ATOM 611 N N . GLU A 1 82 ? 8.725 -3.618 -0.042 1.00 88.31 82 GLU A N 1
ATOM 612 C CA . GLU A 1 82 ? 7.864 -2.638 0.629 1.00 88.31 82 GLU A CA 1
ATOM 613 C C . GLU A 1 82 ? 6.964 -3.278 1.702 1.00 88.31 82 GLU A C 1
ATOM 615 O O . GLU A 1 82 ? 6.744 -2.687 2.760 1.00 88.31 82 GLU A O 1
ATOM 620 N N . ILE A 1 83 ? 6.485 -4.509 1.486 1.00 87.56 83 ILE A N 1
ATOM 621 C CA . ILE A 1 83 ? 5.742 -5.273 2.500 1.00 87.56 83 ILE A CA 1
ATOM 622 C C . ILE A 1 83 ? 6.627 -5.581 3.710 1.00 87.56 83 ILE A C 1
ATOM 624 O O . ILE A 1 83 ? 6.153 -5.466 4.839 1.00 87.56 83 ILE A O 1
ATOM 628 N N . ALA A 1 84 ? 7.890 -5.958 3.502 1.00 86.88 84 ALA A N 1
ATOM 629 C CA . ALA A 1 84 ? 8.823 -6.216 4.595 1.00 86.88 84 ALA A CA 1
ATOM 630 C C . ALA A 1 84 ? 8.999 -4.965 5.471 1.00 86.88 84 ALA A C 1
ATOM 632 O O . ALA A 1 84 ? 8.821 -5.049 6.684 1.00 86.88 84 ALA A O 1
ATOM 633 N N . LYS A 1 85 ? 9.207 -3.791 4.856 1.00 87.25 85 LYS A N 1
ATOM 634 C CA . LYS A 1 85 ? 9.258 -2.503 5.572 1.00 87.25 85 LYS A CA 1
ATOM 635 C C . LYS A 1 85 ? 7.972 -2.230 6.358 1.00 87.25 85 LYS A C 1
ATOM 637 O O . LYS A 1 85 ? 8.028 -1.873 7.532 1.00 87.25 85 LYS A O 1
ATOM 642 N N . 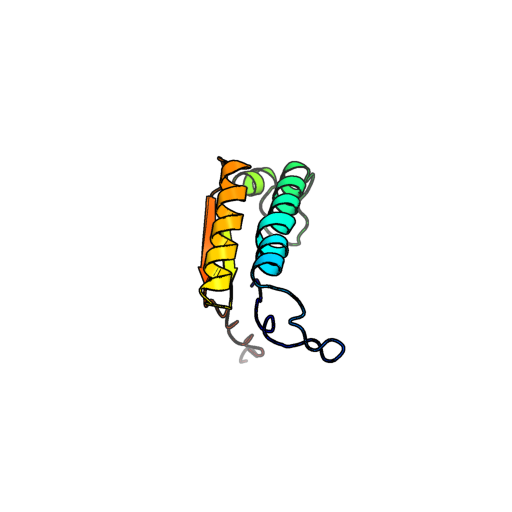LEU A 1 86 ? 6.806 -2.442 5.739 1.00 85.56 86 LEU A N 1
ATOM 643 C CA . LEU A 1 86 ? 5.512 -2.247 6.401 1.00 85.56 86 LEU A CA 1
ATOM 644 C C . LEU A 1 86 ? 5.308 -3.186 7.594 1.00 85.56 86 LEU A C 1
ATOM 646 O O . LEU A 1 86 ? 4.762 -2.742 8.601 1.00 85.56 86 LEU A O 1
ATOM 650 N N . LYS A 1 87 ? 5.740 -4.451 7.493 1.00 85.94 87 LYS A N 1
ATOM 651 C CA . LYS A 1 87 ? 5.685 -5.428 8.592 1.00 85.94 87 LYS A CA 1
ATOM 652 C C . LYS A 1 87 ? 6.577 -5.015 9.757 1.00 85.94 87 LYS A C 1
ATOM 654 O O . LYS A 1 87 ? 6.139 -5.109 10.897 1.00 85.94 87 LYS A O 1
ATOM 659 N N . THR A 1 88 ? 7.783 -4.522 9.478 1.00 85.44 88 THR A N 1
ATOM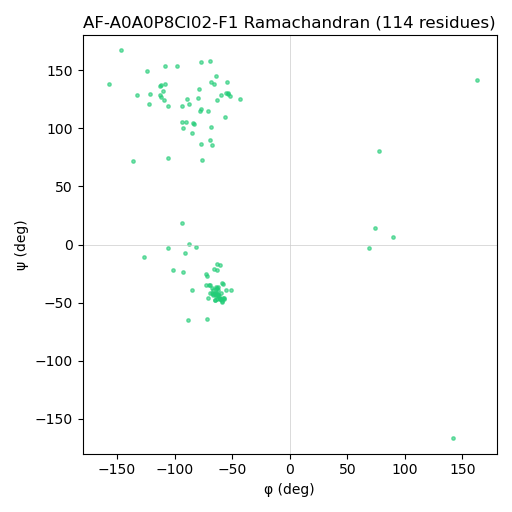 660 C CA . THR A 1 88 ? 8.691 -4.007 10.514 1.00 85.44 88 THR A CA 1
ATOM 661 C C . THR A 1 88 ? 8.103 -2.788 11.223 1.00 85.44 88 THR A C 1
ATOM 663 O O . THR A 1 88 ? 8.144 -2.719 12.446 1.00 85.44 88 THR A O 1
ATOM 666 N N . GLU A 1 89 ? 7.505 -1.849 10.481 1.00 83.69 89 GLU A N 1
ATOM 667 C CA . GLU A 1 89 ? 6.859 -0.667 11.072 1.00 83.69 89 GLU A CA 1
ATOM 668 C C . GLU A 1 89 ? 5.531 -0.998 11.779 1.00 83.69 89 GLU A C 1
ATOM 670 O O . GLU A 1 89 ? 5.108 -0.266 12.670 1.00 83.69 89 GLU A O 1
ATOM 675 N N . ASN A 1 90 ? 4.855 -2.083 11.389 1.00 81.31 90 ASN A N 1
ATOM 676 C CA . ASN A 1 90 ? 3.526 -2.447 11.880 1.00 81.31 90 ASN A CA 1
ATOM 677 C C . ASN A 1 90 ? 3.449 -3.952 12.203 1.00 81.31 90 ASN A C 1
ATOM 679 O O . ASN A 1 90 ? 2.755 -4.694 11.501 1.00 81.31 90 ASN A O 1
ATOM 683 N N . PRO A 1 91 ? 4.095 -4.422 13.286 1.00 77.75 91 PRO A N 1
ATOM 684 C CA . PRO A 1 91 ? 4.177 -5.851 13.614 1.00 77.75 91 PRO A CA 1
ATOM 685 C C . PRO A 1 91 ? 2.815 -6.503 13.910 1.00 77.75 91 PRO A C 1
ATOM 687 O O . PRO A 1 91 ? 2.687 -7.721 13.870 1.00 77.75 91 PRO A O 1
ATOM 690 N N . GLY A 1 92 ? 1.774 -5.707 14.173 1.00 81.56 92 GLY A N 1
ATOM 691 C CA . GLY A 1 92 ? 0.404 -6.187 14.372 1.00 81.56 92 GLY A CA 1
ATOM 692 C C . GLY A 1 92 ? -0.429 -6.334 13.094 1.00 81.56 92 GLY A C 1
ATOM 693 O O . GLY A 1 92 ? -1.606 -6.677 13.203 1.00 81.56 92 GLY A O 1
ATOM 694 N N . TRP A 1 93 ? 0.126 -6.032 11.915 1.00 82.75 93 TRP A N 1
ATOM 695 C CA . TRP A 1 93 ? -0.591 -6.046 10.639 1.00 82.75 93 TRP A CA 1
ATOM 696 C C . TRP A 1 93 ? -0.137 -7.194 9.734 1.00 82.75 93 TRP A C 1
ATOM 698 O O . TRP A 1 93 ? 1.049 -7.419 9.505 1.00 82.75 93 TRP A O 1
ATOM 708 N N . SER A 1 94 ? -1.105 -7.916 9.174 1.00 84.12 94 SER A N 1
ATOM 709 C CA . SER A 1 94 ? -0.874 -8.951 8.168 1.00 84.12 94 SER A CA 1
ATOM 710 C C . SER A 1 94 ? -1.008 -8.354 6.773 1.00 84.12 94 SER A C 1
ATOM 712 O O . SER A 1 94 ? -2.079 -7.895 6.387 1.00 84.12 94 SER A O 1
ATOM 714 N N . PHE A 1 95 ? 0.062 -8.406 5.989 1.00 86.56 95 PHE A N 1
ATOM 715 C CA . PHE A 1 95 ? 0.062 -7.966 4.596 1.00 86.56 95 PHE A CA 1
ATOM 716 C C . PHE A 1 95 ? 0.229 -9.177 3.677 1.00 86.56 95 PHE A C 1
ATOM 718 O O . PHE A 1 95 ? 1.167 -9.956 3.854 1.00 86.56 95 PHE A O 1
ATOM 725 N N . SER A 1 96 ? -0.672 -9.323 2.709 1.00 83.81 96 SER A N 1
ATOM 726 C CA . SER A 1 96 ? -0.638 -10.349 1.658 1.00 83.81 96 SER A CA 1
ATOM 727 C C . SER A 1 96 ? -0.681 -9.679 0.289 1.00 83.81 96 SER A C 1
ATOM 729 O O . SER A 1 96 ? -1.275 -8.611 0.161 1.00 83.81 96 SER A O 1
ATOM 731 N N . ALA A 1 97 ? -0.069 -10.281 -0.728 1.00 83.94 97 ALA A N 1
ATOM 732 C CA . ALA A 1 97 ? -0.133 -9.793 -2.102 1.00 83.94 97 ALA A CA 1
ATOM 733 C C . ALA A 1 97 ? -0.451 -10.948 -3.052 1.00 83.94 97 ALA A C 1
ATOM 735 O O . ALA A 1 97 ? 0.229 -11.970 -3.016 1.00 83.94 97 ALA A O 1
ATOM 736 N N . ASP A 1 98 ? -1.466 -10.753 -3.887 1.00 83.69 98 ASP A N 1
ATOM 737 C CA . ASP A 1 98 ? -1.847 -11.652 -4.969 1.00 83.69 98 ASP A CA 1
ATOM 738 C C . ASP A 1 98 ? -1.563 -10.929 -6.294 1.00 83.69 98 ASP A C 1
ATOM 740 O O . ASP A 1 98 ? -1.969 -9.778 -6.480 1.00 83.69 98 ASP A O 1
ATOM 744 N N . PHE A 1 99 ? -0.837 -11.592 -7.191 1.00 80.75 99 PHE A N 1
ATOM 745 C CA . PHE A 1 99 ? -0.415 -11.060 -8.490 1.00 80.75 99 PHE A CA 1
ATOM 746 C C . PHE A 1 99 ? -1.207 -11.739 -9.613 1.00 80.75 99 PHE A C 1
ATOM 748 O O . PHE A 1 99 ? -1.676 -12.862 -9.437 1.00 80.75 99 PHE A O 1
ATOM 755 N N . GLY A 1 100 ? -1.370 -11.068 -10.755 1.00 69.62 100 GLY A N 1
ATOM 756 C CA . GLY A 1 100 ? -2.137 -11.597 -11.889 1.00 69.62 100 GLY A CA 1
ATOM 757 C C . GLY A 1 100 ? -3.656 -11.573 -11.685 1.00 69.62 100 GLY A C 1
ATOM 758 O O . GLY A 1 100 ? -4.395 -12.217 -12.428 1.00 69.62 100 GLY A O 1
ATOM 759 N N . VAL A 1 101 ? -4.156 -10.840 -10.683 1.00 67.62 101 VAL A N 1
ATOM 760 C CA . VAL A 1 101 ? -5.590 -10.807 -10.372 1.00 67.62 101 VAL A CA 1
ATOM 761 C C . VAL A 1 101 ? -6.284 -9.775 -11.256 1.00 67.62 101 VAL A C 1
ATOM 763 O O . VAL A 1 101 ? -6.355 -8.583 -10.940 1.00 67.62 101 VAL A O 1
ATOM 766 N N . THR A 1 102 ? -6.851 -10.248 -12.362 1.00 57.94 102 THR A N 1
ATOM 767 C CA . THR A 1 102 ? -7.851 -9.490 -13.116 1.00 57.94 102 THR A CA 1
ATOM 768 C C . THR A 1 102 ? -9.201 -9.713 -12.447 1.00 57.94 102 THR A C 1
ATOM 770 O O . THR A 1 102 ? -9.805 -10.771 -12.596 1.00 57.94 102 THR A O 1
ATOM 773 N N . ILE A 1 103 ? -9.685 -8.726 -11.683 1.00 56.25 103 ILE A N 1
ATOM 774 C CA . ILE A 1 103 ? -11.096 -8.718 -11.278 1.00 56.25 103 ILE A CA 1
ATOM 775 C C . ILE A 1 103 ? -11.898 -8.439 -12.549 1.00 56.25 103 ILE A C 1
ATOM 777 O O . ILE A 1 103 ? -12.131 -7.282 -12.896 1.00 56.25 103 ILE A O 1
ATOM 781 N N . SER A 1 104 ? -12.280 -9.498 -13.260 1.00 46.22 104 SER A N 1
ATOM 782 C CA . SER A 1 104 ? -13.393 -9.423 -14.192 1.00 46.22 104 SER A CA 1
ATOM 783 C C . SER A 1 104 ? -14.625 -9.240 -13.324 1.00 46.22 104 SER A C 1
ATOM 785 O O . SER A 1 104 ? -15.086 -10.185 -12.685 1.00 46.22 104 SER A O 1
ATOM 787 N N . LEU A 1 105 ? -15.113 -8.004 -13.224 1.00 52.84 105 LEU A N 1
ATOM 788 C CA . LEU A 1 105 ? -16.466 -7.798 -12.728 1.00 52.84 105 LEU A CA 1
ATOM 789 C C . LEU A 1 105 ? -17.374 -8.682 -13.597 1.00 52.84 105 LEU A C 1
ATOM 791 O O . LEU A 1 105 ? -17.222 -8.645 -14.824 1.00 52.84 105 LEU A O 1
ATOM 795 N N . PRO A 1 106 ? -18.268 -9.505 -13.019 1.00 49.62 106 PRO A N 1
ATOM 796 C CA . PRO A 1 106 ? -19.339 -10.056 -13.830 1.00 49.62 106 PRO A CA 1
ATOM 797 C C . PRO A 1 106 ? -20.049 -8.865 -14.494 1.00 49.62 106 PRO A C 1
ATOM 799 O O . PRO A 1 106 ? -20.180 -7.817 -13.846 1.00 49.62 106 PRO A O 1
ATOM 802 N N . PRO A 1 107 ? -20.448 -8.965 -15.775 1.00 49.75 107 PRO A N 1
ATOM 803 C CA . PRO A 1 107 ? -21.260 -7.921 -16.376 1.00 49.75 107 PRO A CA 1
ATOM 804 C C . PRO A 1 107 ? -22.447 -7.682 -15.443 1.00 49.75 107 PRO A C 1
ATOM 806 O O . PRO A 1 107 ? -23.100 -8.635 -15.013 1.00 49.75 107 PRO A O 1
ATOM 809 N N . VAL A 1 108 ? -22.668 -6.423 -15.062 1.00 57.94 108 VAL A N 1
ATOM 810 C CA . VAL A 1 108 ? -23.885 -6.035 -14.350 1.00 57.94 108 VAL A CA 1
ATOM 811 C C . VAL A 1 108 ? -25.023 -6.475 -15.257 1.00 57.94 108 VAL A C 1
ATOM 813 O O . VAL A 1 108 ? -25.169 -5.944 -16.356 1.00 57.94 108 VAL A O 1
ATOM 816 N N . ARG A 1 109 ? -25.752 -7.512 -14.840 1.00 48.91 109 ARG A N 1
ATOM 817 C CA . ARG A 1 109 ? -26.960 -7.980 -15.510 1.00 48.91 109 ARG A CA 1
ATOM 818 C C . ARG A 1 109 ? -27.993 -6.871 -15.308 1.00 48.91 109 ARG A C 1
ATOM 820 O O . ARG A 1 109 ? -28.665 -6.823 -14.287 1.00 48.91 109 ARG A O 1
ATOM 827 N N . GLY A 1 110 ? -27.963 -5.883 -16.197 1.00 58.75 110 GLY A N 1
ATOM 828 C CA . GLY A 1 110 ? -29.086 -4.987 -16.408 1.00 58.75 110 GLY A CA 1
ATOM 829 C C . GLY A 1 110 ? -30.210 -5.794 -17.045 1.00 58.75 110 GLY A C 1
ATOM 830 O O . GLY A 1 110 ? -29.929 -6.645 -17.890 1.00 58.75 110 GLY A O 1
ATOM 831 N N . ASP A 1 111 ? -31.431 -5.517 -16.598 1.00 48.16 111 ASP A N 1
ATOM 832 C CA . ASP A 1 111 ? -32.705 -6.057 -17.080 1.00 48.16 111 ASP A CA 1
ATOM 833 C C . ASP A 1 111 ? -33.068 -7.481 -16.624 1.00 48.16 111 ASP A C 1
ATOM 835 O O . ASP A 1 111 ? -32.989 -8.452 -17.374 1.00 48.16 111 ASP A O 1
ATOM 839 N N . ASP A 1 112 ? -33.583 -7.567 -15.395 1.00 55.03 112 ASP A N 1
ATOM 840 C CA . ASP A 1 112 ? -34.769 -8.383 -15.116 1.00 55.03 112 ASP A CA 1
ATOM 841 C C . ASP A 1 112 ? -36.006 -7.467 -15.238 1.00 55.03 112 ASP A C 1
ATOM 843 O O . ASP A 1 112 ? -36.289 -6.716 -14.302 1.00 55.03 112 ASP A O 1
ATOM 847 N N . PRO A 1 113 ? -36.764 -7.472 -16.351 1.00 57.06 113 PRO A N 1
ATOM 848 C CA . PRO A 1 113 ? -38.174 -7.142 -16.280 1.00 57.06 113 PRO A CA 1
ATOM 849 C C . PRO A 1 113 ? -38.910 -8.373 -15.743 1.00 57.06 113 PRO A C 1
ATOM 851 O O . PRO A 1 113 ? -38.925 -9.436 -16.372 1.00 57.06 113 PRO A O 1
ATOM 854 N N . GLU A 1 114 ? -39.484 -8.213 -14.549 1.00 53.31 114 GLU A N 1
ATOM 855 C CA . GLU A 1 114 ? -40.515 -9.091 -14.001 1.00 53.31 114 GLU A CA 1
ATOM 856 C C . GLU A 1 114 ? -41.542 -9.418 -15.091 1.00 53.31 114 GLU A C 1
ATOM 858 O O . GLU A 1 114 ? -42.093 -8.537 -15.751 1.00 53.31 114 GLU A O 1
ATOM 863 N N . GLN A 1 115 ? -41.740 -10.715 -15.299 1.00 44.66 115 GLN A N 1
ATOM 864 C CA . GLN A 1 115 ? -42.847 -11.256 -16.066 1.00 44.66 115 GLN A CA 1
ATOM 865 C C . GLN A 1 115 ? -44.126 -11.048 -15.249 1.00 44.66 115 GLN A C 1
ATOM 867 O O . GLN A 1 115 ? -44.262 -11.678 -14.201 1.00 44.66 115 GLN A O 1
ATOM 872 N N . GLU A 1 116 ? -45.051 -10.229 -15.747 1.00 44.81 116 GLU A N 1
ATOM 873 C CA . GLU A 1 116 ? -46.496 -10.456 -15.605 1.00 44.81 116 GLU A CA 1
ATOM 874 C C . GLU A 1 116 ? -47.250 -9.886 -16.814 1.00 44.81 116 GLU A C 1
ATOM 876 O O . GLU A 1 116 ? -46.948 -8.740 -17.224 1.00 44.81 116 GLU A O 1
#

Secondary structure (DSSP, 8-state):
-B--TTTTSBPTTTSSBSS-HHHHHIIIIIIHHHHHHHHHHH------SSSPPPHHHHHH--EEEEEES---HHHHHHHHHHHHHHHHH-TT-EEEEEES----PPP---------